Protein AF-A0A847M731-F1 (afdb_monomer_lite)

Sequence (97 aa):
DFDPSGHGSHNGIGNMIYPGDDGRPWSSQRLEILREGMEDYEYLLLLREAIERNPASPHAALLEIPEQFSETYPVDTDAGFITDWRDAIGAALHELQ

Radius of gyration: 18.75 Å; chains: 1; bounding box: 42×26×54 Å

Secondary structure (DSSP, 8-state):
----B-GGG-BTTT--EEE-TTSSEEEPHHHHHHHHHHHHHHHHHHHHHHHHH-TT-GGGGGGSPPGGGGS---TT---HHHHHHHHHHHHHHHHT-

Foldseek 3Di:
DDQQQDPPRHHQVPHQWDQDPVRDTDGDPVRVVVVVVVVVVVLLVLLVVLCVVVVVQPCPCLNDDDVVVVDDDDPPDDPCVVVVSVVSSVVSSVVSD

Structure (mmCIF, N/CA/C/O backbone):
data_AF-A0A847M731-F1
#
_entry.id   AF-A0A847M731-F1
#
loop_
_atom_site.group_PDB
_atom_site.id
_atom_site.type_symbol
_atom_site.label_atom_id
_atom_site.label_alt_id
_atom_site.label_comp_id
_atom_site.label_asym_id
_atom_site.label_entity_id
_atom_site.label_seq_id
_atom_site.pdbx_PDB_ins_code
_atom_site.Cartn_x
_atom_site.Cartn_y
_atom_site.Cartn_z
_atom_site.occupancy
_atom_site.B_iso_or_equiv
_atom_site.auth_seq_id
_atom_site.auth_comp_id
_atom_site.auth_asym_id
_atom_site.auth_atom_id
_atom_site.pdbx_PDB_model_num
ATOM 1 N N . ASP A 1 1 ? 17.295 4.012 -35.625 1.00 53.22 1 ASP A N 1
ATOM 2 C CA . ASP A 1 1 ? 18.075 4.124 -34.388 1.00 53.22 1 ASP A CA 1
ATOM 3 C C . ASP A 1 1 ? 17.090 4.297 -33.246 1.00 53.22 1 ASP A C 1
ATOM 5 O O . ASP A 1 1 ? 16.475 5.350 -33.148 1.00 53.22 1 ASP A O 1
ATOM 9 N N . PHE A 1 2 ? 16.798 3.223 -32.515 1.00 65.44 2 PHE A N 1
ATOM 10 C CA . PHE A 1 2 ? 15.947 3.261 -31.323 1.00 65.44 2 PHE A CA 1
ATOM 11 C C . PHE A 1 2 ? 16.841 2.865 -30.159 1.00 65.44 2 PHE A C 1
ATOM 13 O O . PHE A 1 2 ? 17.275 1.717 -30.088 1.00 65.44 2 PHE A O 1
ATOM 20 N N . ASP A 1 3 ? 17.164 3.833 -29.311 1.00 65.50 3 ASP A N 1
ATOM 21 C CA . ASP A 1 3 ? 17.928 3.599 -28.095 1.00 65.50 3 ASP A CA 1
ATOM 22 C C . ASP A 1 3 ? 16.938 3.378 -26.937 1.00 65.50 3 ASP A C 1
ATOM 24 O O . ASP A 1 3 ? 16.221 4.311 -26.568 1.00 65.50 3 ASP A O 1
ATOM 28 N N . PRO A 1 4 ? 16.835 2.153 -26.385 1.00 62.69 4 PRO A N 1
ATOM 29 C CA . PRO A 1 4 ? 15.960 1.867 -25.252 1.00 62.69 4 PRO A CA 1
ATOM 30 C C . PRO A 1 4 ? 16.536 2.363 -23.914 1.00 62.69 4 PRO A C 1
ATOM 32 O O . PRO A 1 4 ? 15.881 2.211 -22.874 1.00 62.69 4 PRO A O 1
ATOM 35 N N . SER A 1 5 ? 17.762 2.902 -23.908 1.00 66.81 5 SER A N 1
ATOM 36 C CA . SER A 1 5 ? 18.384 3.429 -22.704 1.00 66.81 5 SER A CA 1
ATOM 37 C C . SER A 1 5 ? 17.632 4.671 -22.209 1.00 66.81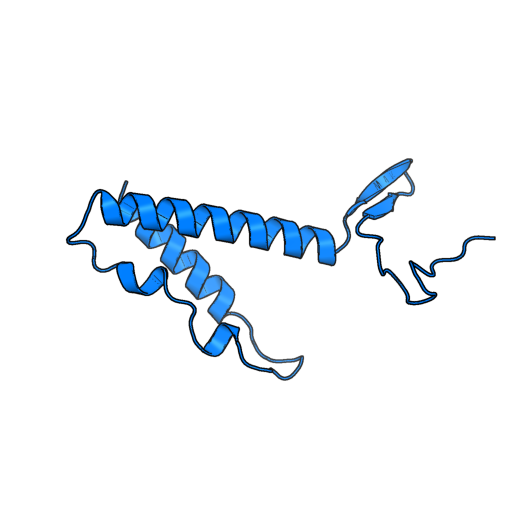 5 SER A C 1
ATOM 39 O O . SER A 1 5 ? 17.240 5.559 -22.965 1.00 66.81 5 SER A O 1
ATOM 41 N N . GLY A 1 6 ? 17.331 4.678 -20.911 1.00 65.50 6 GLY A N 1
ATOM 42 C CA . GLY A 1 6 ? 16.682 5.798 -20.243 1.00 65.50 6 GLY A CA 1
ATOM 43 C C . GLY A 1 6 ? 17.701 6.823 -19.746 1.00 65.50 6 GLY A C 1
ATOM 44 O O . GLY A 1 6 ? 18.867 6.836 -20.144 1.00 65.50 6 GLY A O 1
ATOM 45 N N . HIS A 1 7 ? 17.276 7.682 -18.821 1.00 67.94 7 HIS A N 1
ATOM 46 C CA . HIS A 1 7 ? 18.141 8.701 -18.223 1.00 67.94 7 HIS A CA 1
ATOM 47 C C . HIS A 1 7 ? 19.462 8.121 -17.663 1.00 67.94 7 HIS A C 1
ATOM 49 O O . HIS A 1 7 ? 19.472 7.290 -16.762 1.00 67.94 7 HIS A O 1
ATOM 55 N N . GLY A 1 8 ? 20.611 8.600 -18.142 1.00 75.31 8 GLY A N 1
ATOM 56 C CA . GLY A 1 8 ? 21.915 8.137 -17.652 1.00 75.31 8 GLY A CA 1
ATOM 57 C C . GLY A 1 8 ? 22.261 6.706 -18.073 1.00 75.31 8 GLY A C 1
ATOM 58 O O . GLY A 1 8 ? 22.895 5.997 -17.299 1.00 75.31 8 GLY A O 1
ATOM 59 N N . SER A 1 9 ? 21.807 6.277 -19.257 1.00 74.12 9 SER A N 1
ATOM 60 C CA . SER A 1 9 ? 22.155 5.008 -19.918 1.00 74.12 9 SER A CA 1
ATOM 61 C C . SER A 1 9 ? 21.803 3.721 -19.157 1.00 74.12 9 SER A C 1
ATOM 63 O O . SER A 1 9 ? 22.359 2.663 -19.442 1.00 74.12 9 SER A O 1
ATOM 65 N N . HIS A 1 10 ? 20.870 3.785 -18.202 1.00 75.06 10 HIS A N 1
ATOM 66 C CA . HIS A 1 10 ? 20.284 2.595 -17.579 1.00 75.06 10 HIS A CA 1
ATOM 67 C C . HIS A 1 10 ? 18.950 2.268 -18.256 1.00 75.06 10 HIS A C 1
ATOM 69 O O . HIS A 1 10 ? 18.180 3.161 -18.613 1.00 75.06 10 HIS A O 1
ATOM 75 N N . ASN A 1 11 ? 18.647 0.985 -18.439 1.00 78.50 11 ASN A N 1
ATOM 76 C CA . ASN A 1 11 ? 17.423 0.574 -19.124 1.00 78.50 11 ASN A CA 1
ATOM 77 C C . ASN A 1 11 ? 16.179 0.990 -18.325 1.00 78.50 11 ASN A C 1
ATOM 79 O O . ASN A 1 11 ? 16.072 0.709 -17.134 1.00 78.50 11 ASN A O 1
ATOM 83 N N . GLY A 1 12 ? 15.222 1.644 -18.988 1.00 76.75 12 GLY A N 1
ATOM 84 C CA . GLY A 1 12 ? 13.893 1.917 -18.424 1.00 76.75 12 GLY A CA 1
ATOM 85 C C . GLY A 1 12 ? 13.810 3.004 -17.342 1.00 76.75 12 GLY A C 1
ATOM 86 O O . GLY A 1 12 ? 12.700 3.354 -16.942 1.00 76.75 12 GLY A O 1
ATOM 87 N N . ILE A 1 13 ? 14.927 3.580 -16.889 1.00 80.50 13 ILE A N 1
ATOM 88 C CA . ILE A 1 13 ? 14.915 4.678 -15.913 1.00 80.50 13 ILE A CA 1
ATOM 89 C C . ILE A 1 13 ? 14.301 5.949 -16.528 1.00 80.50 13 ILE A C 1
ATOM 91 O O . ILE A 1 13 ? 14.687 6.392 -17.610 1.00 80.50 13 ILE A O 1
ATOM 95 N N . GLY A 1 14 ? 13.308 6.523 -15.846 1.00 78.56 14 GLY A N 1
ATOM 96 C CA . GLY A 1 14 ? 12.554 7.690 -16.326 1.00 78.56 14 GLY A CA 1
ATOM 97 C C . GLY A 1 14 ? 11.437 7.380 -17.333 1.00 78.56 14 GLY A C 1
ATOM 98 O O . GLY A 1 14 ? 10.672 8.277 -17.666 1.00 78.56 14 GLY A O 1
ATOM 99 N N . ASN A 1 15 ? 11.286 6.124 -17.766 1.00 86.75 15 ASN A N 1
ATOM 100 C CA . ASN A 1 15 ? 10.227 5.702 -18.684 1.00 86.75 15 ASN A CA 1
ATOM 101 C C . ASN A 1 15 ? 9.260 4.765 -17.957 1.00 86.75 15 ASN A C 1
ATOM 103 O O . ASN A 1 15 ? 9.678 3.717 -17.478 1.00 86.75 15 ASN A O 1
ATOM 107 N N . MET A 1 16 ? 7.977 5.112 -17.870 1.00 89.94 16 MET A N 1
ATOM 108 C CA . MET A 1 16 ? 6.935 4.274 -17.239 1.00 89.94 16 MET A CA 1
ATOM 109 C C . MET A 1 16 ? 5.910 3.738 -18.250 1.00 89.94 16 MET A C 1
ATOM 111 O O . MET A 1 16 ? 5.087 2.892 -17.910 1.00 89.94 16 MET A O 1
ATOM 115 N N . ILE A 1 17 ? 5.985 4.213 -19.491 1.00 91.75 17 ILE A N 1
ATOM 116 C CA . ILE A 1 17 ? 5.113 3.868 -20.613 1.00 91.75 17 ILE A CA 1
ATOM 117 C C . ILE A 1 17 ? 5.970 3.573 -21.843 1.00 91.75 17 ILE A C 1
ATOM 119 O O . ILE A 1 17 ? 7.089 4.081 -21.957 1.00 91.75 17 ILE A O 1
ATOM 123 N N . TYR A 1 18 ? 5.435 2.778 -22.762 1.00 89.62 18 TYR A N 1
ATOM 124 C CA . TYR A 1 18 ? 6.094 2.403 -24.013 1.00 89.62 18 TYR A CA 1
ATOM 125 C C . TYR A 1 18 ? 5.163 2.654 -25.206 1.00 89.62 18 TYR A C 1
ATOM 127 O O . TYR A 1 18 ? 3.947 2.633 -25.034 1.00 89.62 18 TYR A O 1
ATOM 135 N N . PRO A 1 19 ? 5.686 2.922 -26.414 1.00 90.25 19 PRO A N 1
ATOM 136 C CA . PRO A 1 19 ? 4.846 3.051 -27.600 1.00 90.25 19 PRO A CA 1
ATOM 137 C C . PRO A 1 19 ? 4.229 1.696 -27.966 1.00 90.25 19 PRO A C 1
ATOM 139 O O . PRO A 1 19 ? 4.945 0.704 -28.092 1.00 90.25 19 PRO A O 1
ATOM 142 N N . GLY A 1 20 ? 2.913 1.666 -28.142 1.00 90.69 20 GLY A N 1
ATOM 143 C CA . GLY A 1 20 ? 2.184 0.518 -28.662 1.00 90.69 20 GLY A CA 1
ATOM 144 C C . GLY A 1 20 ? 2.235 0.426 -30.181 1.00 90.69 20 GLY A C 1
ATOM 145 O O . GLY A 1 20 ? 2.487 1.413 -30.879 1.00 90.69 20 GLY A O 1
ATOM 146 N N . ASP A 1 21 ? 1.970 -0.769 -30.700 1.00 91.19 21 ASP A N 1
ATOM 147 C CA . ASP A 1 21 ? 1.8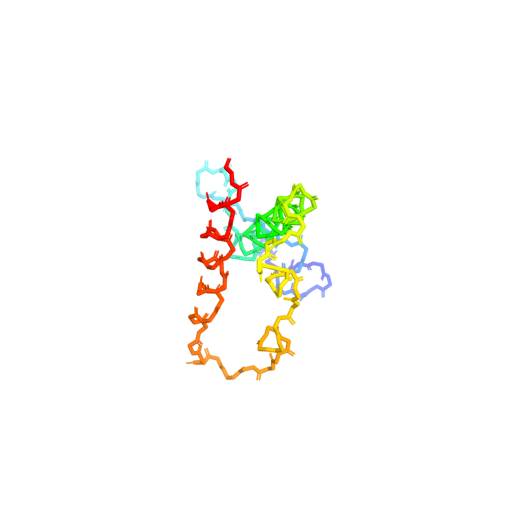79 -1.032 -32.142 1.00 91.19 21 ASP A CA 1
ATOM 148 C C . ASP A 1 21 ? 0.666 -0.355 -32.815 1.00 91.19 21 ASP A C 1
ATOM 150 O O . ASP A 1 21 ? 0.651 -0.153 -34.029 1.00 91.19 21 ASP A O 1
ATOM 154 N N . ASP A 1 22 ? -0.311 0.067 -32.016 1.00 94.38 22 ASP A N 1
ATOM 155 C CA . ASP A 1 22 ? -1.509 0.812 -32.396 1.00 94.38 22 ASP A CA 1
ATOM 156 C C . ASP A 1 22 ? -1.350 2.339 -32.253 1.00 94.38 22 ASP A C 1
ATOM 158 O O . ASP A 1 22 ? -2.310 3.095 -32.431 1.00 94.38 22 ASP A O 1
ATOM 162 N N . GLY A 1 23 ? -0.144 2.809 -31.916 1.00 89.06 23 GLY A N 1
ATOM 163 C CA . GLY A 1 23 ? 0.148 4.221 -31.676 1.00 89.06 23 GLY A CA 1
ATOM 164 C C . GLY A 1 23 ? -0.373 4.754 -30.338 1.00 89.06 23 GLY A C 1
ATOM 165 O O . GLY A 1 23 ? -0.306 5.963 -30.105 1.00 89.06 23 GLY A O 1
ATOM 166 N N . ARG A 1 24 ? -0.880 3.892 -29.447 1.00 93.06 24 ARG A N 1
ATOM 167 C CA . ARG A 1 24 ? -1.277 4.257 -28.079 1.00 93.06 24 ARG A CA 1
ATOM 168 C C . ARG A 1 24 ? -0.164 3.904 -27.091 1.00 93.06 24 ARG A C 1
ATOM 170 O O . ARG A 1 24 ? 0.613 2.991 -27.349 1.00 93.06 24 ARG A O 1
ATOM 177 N N . PRO A 1 25 ? -0.040 4.605 -25.953 1.00 92.69 25 PRO A N 1
ATOM 178 C CA . PRO A 1 25 ? 0.928 4.225 -24.933 1.00 92.69 25 PRO A CA 1
ATOM 179 C C . PRO A 1 25 ? 0.504 2.914 -24.259 1.00 92.69 25 PRO A C 1
ATOM 181 O O . PRO A 1 25 ? -0.605 2.799 -23.741 1.00 92.69 25 PRO A O 1
ATOM 184 N N . TRP A 1 26 ? 1.403 1.939 -24.231 1.00 93.75 26 TRP A N 1
ATOM 185 C CA . TRP A 1 26 ? 1.292 0.751 -23.400 1.00 93.75 26 TRP A CA 1
ATOM 186 C C . TRP A 1 26 ? 1.845 1.030 -22.010 1.00 93.75 26 TRP A C 1
ATOM 188 O O . TRP A 1 26 ? 2.898 1.658 -21.847 1.00 93.75 26 TRP A O 1
ATOM 198 N N . SER A 1 27 ? 1.131 0.542 -21.004 1.00 94.06 27 SER A N 1
ATOM 199 C CA . SER A 1 27 ? 1.585 0.616 -19.624 1.00 94.06 27 SER A CA 1
ATOM 200 C C . SER A 1 27 ? 2.73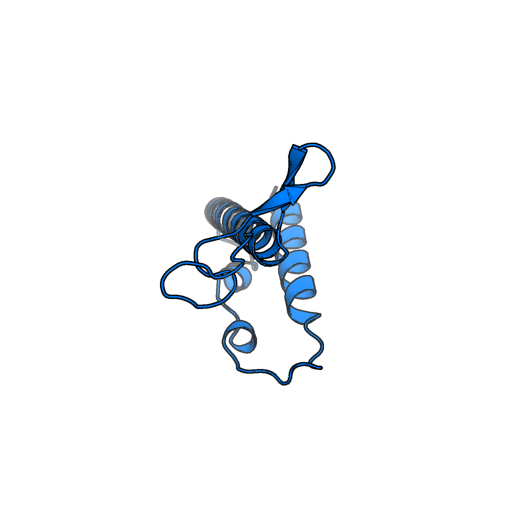6 -0.355 -19.369 1.00 94.06 27 SER A C 1
ATOM 202 O O . SER A 1 27 ? 2.854 -1.399 -20.013 1.00 94.06 27 SER A O 1
ATOM 204 N N . SER A 1 28 ? 3.600 -0.007 -18.421 1.00 93.06 28 SER A N 1
ATOM 205 C CA . SER A 1 28 ? 4.621 -0.918 -17.911 1.00 93.06 28 SER A CA 1
ATOM 206 C C . SER A 1 28 ? 4.151 -1.572 -16.618 1.00 93.06 28 SER A C 1
ATOM 208 O O . SER A 1 28 ? 3.392 -0.976 -15.862 1.00 93.06 28 SER A O 1
ATOM 210 N N . GLN A 1 29 ? 4.694 -2.747 -16.293 1.00 93.44 29 GLN A N 1
ATOM 211 C CA . GLN A 1 29 ? 4.448 -3.384 -14.991 1.00 93.44 29 GLN A CA 1
ATOM 212 C C . GLN A 1 29 ? 4.772 -2.445 -13.816 1.00 93.44 29 GLN A C 1
ATOM 214 O O . GLN A 1 29 ? 4.048 -2.411 -12.832 1.00 93.44 29 GLN A O 1
ATOM 219 N N . ARG A 1 30 ? 5.817 -1.613 -13.941 1.00 92.81 30 ARG A N 1
ATOM 220 C CA . ARG A 1 30 ? 6.172 -0.614 -12.919 1.00 92.81 30 ARG A CA 1
ATOM 221 C C . ARG A 1 30 ? 5.098 0.460 -12.752 1.00 92.81 30 ARG A C 1
ATOM 223 O O . ARG A 1 30 ? 4.914 0.947 -11.645 1.00 92.81 30 ARG A O 1
ATOM 230 N N . LEU A 1 31 ? 4.434 0.862 -13.839 1.00 94.62 31 LEU A N 1
ATOM 231 C CA . LEU A 1 31 ? 3.350 1.841 -13.776 1.00 94.62 31 LEU A CA 1
ATOM 232 C C . LEU A 1 31 ? 2.098 1.236 -13.157 1.00 94.62 31 LEU A C 1
ATOM 234 O O . LEU A 1 31 ? 1.481 1.897 -12.332 1.00 94.62 31 LEU A O 1
ATOM 238 N N . GLU A 1 32 ? 1.758 -0.002 -13.509 1.00 96.50 32 GLU A N 1
ATOM 239 C CA . GLU A 1 32 ? 0.627 -0.693 -12.884 1.00 96.50 32 GLU A CA 1
ATOM 240 C C . GLU A 1 32 ? 0.847 -0.874 -11.379 1.00 96.50 32 GLU A C 1
ATOM 242 O O . GLU A 1 32 ? 0.005 -0.443 -10.603 1.00 96.50 32 GLU A O 1
ATOM 247 N N . ILE A 1 33 ? 2.025 -1.348 -10.952 1.00 93.75 33 ILE A N 1
ATOM 248 C CA . ILE A 1 33 ? 2.362 -1.484 -9.522 1.00 93.75 33 ILE A CA 1
ATOM 249 C C . ILE A 1 33 ? 2.323 -0.127 -8.800 1.00 93.75 33 ILE A C 1
ATOM 251 O O . ILE A 1 33 ? 1.863 -0.037 -7.665 1.00 93.75 33 ILE A O 1
ATOM 255 N N . LEU A 1 34 ? 2.787 0.953 -9.443 1.00 94.75 34 LEU A N 1
ATOM 256 C CA . LEU A 1 34 ? 2.697 2.296 -8.865 1.00 94.75 34 LEU A CA 1
ATOM 257 C C . LEU A 1 34 ? 1.237 2.739 -8.688 1.00 94.75 34 LEU A C 1
ATOM 259 O O . LEU A 1 34 ? 0.901 3.295 -7.648 1.00 94.75 34 LEU A O 1
ATOM 263 N N . ARG A 1 35 ? 0.384 2.519 -9.696 1.00 96.31 35 ARG A N 1
ATOM 264 C CA . ARG A 1 35 ? -1.046 2.860 -9.630 1.00 96.31 35 ARG A CA 1
ATOM 265 C C . ARG A 1 35 ? -1.746 2.072 -8.531 1.00 96.31 35 ARG A C 1
ATOM 267 O O . ARG A 1 35 ? -2.454 2.665 -7.731 1.00 96.31 35 ARG A O 1
ATOM 274 N N . GLU A 1 36 ? -1.484 0.776 -8.467 1.00 95.56 36 GLU A N 1
ATOM 275 C CA . GLU A 1 36 ? -2.007 -0.122 -7.443 1.00 95.56 36 GLU A CA 1
ATOM 276 C C . GLU A 1 36 ? -1.588 0.331 -6.036 1.00 95.56 36 GLU A C 1
ATOM 278 O O . GLU A 1 36 ? -2.424 0.450 -5.149 1.00 95.56 36 GLU A O 1
ATOM 283 N N . GLY A 1 37 ? -0.323 0.723 -5.847 1.00 93.69 37 GLY A N 1
ATOM 284 C CA . GLY A 1 37 ? 0.136 1.292 -4.578 1.00 93.69 37 GLY A CA 1
ATOM 285 C C . GLY A 1 37 ? -0.519 2.636 -4.221 1.00 93.69 37 GLY A C 1
ATOM 286 O O . GLY A 1 37 ? -0.727 2.928 -3.044 1.00 93.69 37 GLY A O 1
ATOM 287 N N . MET A 1 38 ? -0.870 3.462 -5.215 1.00 97.31 38 MET A N 1
ATOM 288 C CA . MET A 1 38 ? -1.656 4.681 -4.976 1.00 97.31 38 MET A CA 1
ATOM 289 C C . MET A 1 38 ? -3.092 4.346 -4.553 1.00 97.31 38 MET A C 1
ATOM 291 O O . MET A 1 38 ? -3.620 4.997 -3.657 1.00 97.31 38 MET A O 1
ATOM 295 N N . GLU A 1 39 ? -3.710 3.334 -5.162 1.00 96.06 39 GLU A N 1
ATOM 296 C CA . GLU A 1 39 ? -5.045 2.853 -4.785 1.00 96.06 39 GLU A CA 1
ATOM 297 C C . GLU A 1 39 ? -5.049 2.285 -3.354 1.00 96.06 39 GLU A C 1
ATOM 299 O O . GLU A 1 39 ? -5.906 2.662 -2.553 1.00 96.06 39 GLU A O 1
ATOM 304 N N . ASP A 1 40 ? -4.042 1.488 -2.983 1.00 94.75 40 ASP A N 1
ATOM 305 C CA . ASP A 1 40 ? -3.864 0.983 -1.613 1.00 94.75 40 ASP A CA 1
ATOM 306 C C . ASP A 1 40 ? -3.747 2.126 -0.587 1.00 94.75 40 ASP A C 1
ATOM 308 O O . ASP A 1 40 ? -4.331 2.069 0.498 1.00 94.75 40 ASP A O 1
ATOM 312 N N . TYR A 1 41 ? -3.024 3.199 -0.928 1.00 95.44 41 TYR A N 1
ATOM 313 C CA . TYR A 1 41 ? -2.897 4.369 -0.057 1.00 95.44 41 TYR A CA 1
ATOM 314 C C . TYR A 1 41 ? -4.248 5.046 0.201 1.00 95.44 41 TYR A C 1
ATOM 316 O O . TYR A 1 41 ? -4.556 5.366 1.351 1.00 95.44 41 TYR A O 1
ATOM 324 N N . GLU A 1 42 ? -5.076 5.223 -0.831 1.00 97.69 42 GLU A N 1
ATOM 325 C CA . GLU A 1 42 ? -6.423 5.790 -0.681 1.00 97.69 42 GLU A CA 1
ATOM 326 C C . GLU A 1 42 ? -7.296 4.928 0.245 1.00 97.69 42 GLU A C 1
ATOM 328 O O . GLU A 1 42 ? -8.020 5.459 1.090 1.00 97.69 42 GLU A O 1
ATOM 333 N N . TYR A 1 43 ? -7.176 3.600 0.175 1.00 97.00 43 TYR A N 1
ATOM 334 C CA . TYR A 1 43 ? -7.886 2.692 1.082 1.00 97.00 43 TYR A CA 1
ATOM 335 C C . TYR A 1 43 ? -7.450 2.869 2.543 1.00 97.00 43 TYR A C 1
ATOM 337 O O . TYR A 1 43 ? -8.298 2.862 3.439 1.00 97.00 43 TYR A O 1
ATOM 345 N N . LEU A 1 44 ? -6.163 3.117 2.802 1.00 96.88 44 LEU A N 1
ATOM 346 C CA . LEU A 1 44 ? -5.680 3.454 4.146 1.00 96.88 44 LEU A CA 1
ATOM 347 C C . LEU A 1 44 ? -6.237 4.799 4.639 1.00 96.88 44 LEU A C 1
ATOM 349 O O . LEU A 1 44 ? -6.556 4.932 5.824 1.00 96.88 44 LEU A O 1
ATOM 353 N N . LEU A 1 45 ? -6.393 5.798 3.758 1.00 97.94 45 LEU A N 1
ATOM 354 C CA . LEU A 1 45 ? -7.031 7.070 4.124 1.00 97.94 45 LEU A CA 1
ATOM 355 C C . LEU A 1 45 ? -8.496 6.858 4.510 1.00 97.94 45 LEU A C 1
ATOM 357 O O . LEU A 1 45 ? -8.918 7.329 5.568 1.00 97.94 45 LEU A O 1
ATOM 361 N N . LEU A 1 46 ? -9.244 6.113 3.693 1.00 97.88 46 LEU A N 1
ATOM 362 C CA . LEU A 1 46 ? -10.642 5.784 3.962 1.00 97.88 46 LEU A CA 1
ATOM 363 C C . LEU A 1 46 ? -10.793 5.019 5.279 1.00 97.88 46 LEU A C 1
ATOM 365 O O . LEU A 1 46 ? -11.701 5.313 6.059 1.00 97.88 46 LEU A O 1
ATOM 369 N N . LEU A 1 47 ? -9.898 4.064 5.546 1.00 98.06 47 LEU A N 1
ATOM 370 C CA . LEU A 1 47 ? -9.927 3.272 6.771 1.00 98.06 47 LEU A CA 1
ATOM 371 C C . LEU A 1 47 ? -9.668 4.152 7.994 1.00 98.06 47 LEU A C 1
ATOM 373 O O . LEU A 1 47 ? -10.401 4.062 8.981 1.00 98.06 47 LEU A O 1
ATOM 377 N N . ARG A 1 48 ? -8.681 5.054 7.916 1.00 97.81 48 ARG A N 1
ATOM 378 C CA . ARG A 1 48 ? -8.402 6.021 8.984 1.00 97.81 48 ARG A CA 1
ATOM 379 C C . ARG A 1 48 ? -9.630 6.871 9.291 1.00 97.81 48 ARG A C 1
ATOM 381 O O . ARG A 1 48 ? -10.037 6.950 10.446 1.00 97.81 48 ARG A O 1
ATOM 388 N N . GLU A 1 49 ? -10.260 7.446 8.272 1.00 98.12 49 GLU A N 1
ATOM 389 C CA . GLU A 1 49 ? -11.468 8.254 8.458 1.00 98.12 49 GLU A CA 1
ATOM 390 C C . GLU A 1 49 ? -12.640 7.440 9.034 1.00 98.12 49 GLU A C 1
ATOM 392 O O . GLU A 1 49 ? -13.420 7.939 9.849 1.00 98.12 49 GLU A O 1
ATOM 397 N N . ALA A 1 50 ? -12.791 6.178 8.624 1.00 97.81 50 ALA A N 1
ATOM 398 C CA . ALA A 1 50 ? -13.832 5.291 9.133 1.00 97.81 50 ALA A CA 1
ATOM 399 C C . ALA A 1 50 ? -13.629 4.944 10.617 1.00 97.81 50 ALA A C 1
ATOM 401 O O . ALA A 1 50 ? -14.601 4.919 11.377 1.00 97.81 50 ALA A O 1
ATOM 402 N N . ILE A 1 51 ? -12.380 4.736 11.045 1.00 97.62 51 ILE A N 1
ATOM 403 C CA . ILE A 1 51 ? -12.011 4.519 12.451 1.00 97.62 51 ILE A CA 1
ATOM 404 C C . ILE A 1 51 ? -12.213 5.795 13.274 1.00 97.62 51 ILE A C 1
ATOM 406 O O . ILE A 1 51 ? -12.748 5.728 14.376 1.00 97.62 51 ILE A O 1
ATOM 410 N N . GLU A 1 52 ? -11.863 6.969 12.744 1.00 96.75 52 GLU A N 1
ATOM 411 C CA . GLU A 1 52 ? -12.109 8.252 13.419 1.00 96.75 52 GLU A CA 1
ATOM 412 C C . GLU A 1 52 ? -13.605 8.483 13.693 1.00 96.75 52 GLU A C 1
ATOM 414 O O . GLU A 1 52 ? -13.975 8.990 14.754 1.00 96.75 52 GLU A O 1
ATOM 419 N N . ARG A 1 53 ? -14.483 8.059 12.771 1.00 97.06 53 ARG A N 1
ATOM 420 C CA . ARG A 1 53 ? -15.945 8.077 12.968 1.00 97.06 53 ARG A CA 1
ATOM 421 C C . ARG A 1 53 ? -16.446 6.996 13.927 1.00 97.06 53 ARG A C 1
ATOM 423 O O . ARG A 1 53 ? -17.501 7.176 14.532 1.00 97.06 53 ARG A O 1
ATOM 430 N N . ASN A 1 54 ? -15.696 5.909 14.095 1.00 96.06 54 ASN A 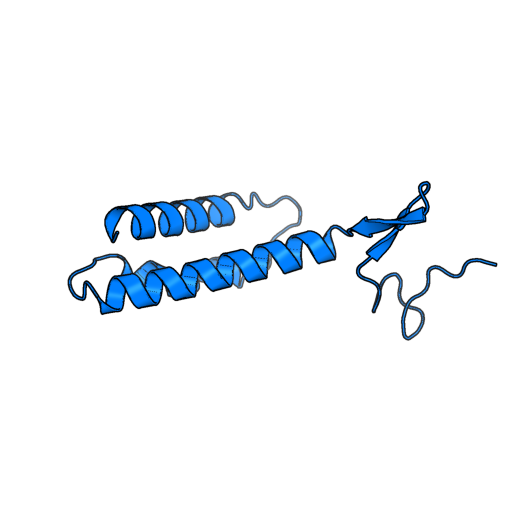N 1
ATOM 431 C CA . ASN A 1 54 ? -16.042 4.766 14.938 1.00 96.06 54 ASN A CA 1
ATOM 432 C C . ASN A 1 54 ? -14.895 4.423 15.912 1.00 96.06 54 ASN A C 1
ATOM 434 O O . ASN A 1 54 ? -14.252 3.384 15.754 1.00 96.06 54 ASN A O 1
ATOM 438 N N . PRO A 1 55 ? -14.634 5.234 16.958 1.00 91.50 55 PRO A N 1
ATOM 439 C CA . PRO A 1 55 ? -13.430 5.088 17.788 1.00 91.50 55 PRO A CA 1
ATOM 440 C C . PRO A 1 55 ? -13.324 3.774 18.577 1.00 91.50 55 PRO A C 1
ATOM 442 O O . PRO A 1 55 ? -12.256 3.446 19.083 1.00 91.50 55 PRO A O 1
ATOM 445 N N . ALA A 1 56 ? -14.427 3.032 18.717 1.00 94.06 56 ALA A N 1
ATOM 446 C CA . ALA A 1 56 ? -14.447 1.703 19.333 1.00 94.06 56 ALA A CA 1
ATOM 447 C C . ALA A 1 56 ? -14.082 0.569 18.352 1.00 94.06 56 ALA A C 1
ATOM 449 O O . ALA A 1 56 ? -14.091 -0.597 18.744 1.00 94.06 56 ALA A O 1
ATOM 450 N N . SER A 1 57 ? -13.802 0.896 17.085 1.00 94.50 57 SER A N 1
ATOM 451 C CA . SER A 1 57 ? -13.411 -0.062 16.052 1.00 94.50 57 SER A CA 1
ATOM 452 C C . SER A 1 57 ? -12.145 -0.832 16.455 1.00 94.50 57 SER A C 1
ATOM 454 O O . SER A 1 57 ? -11.165 -0.213 16.878 1.00 94.50 57 SE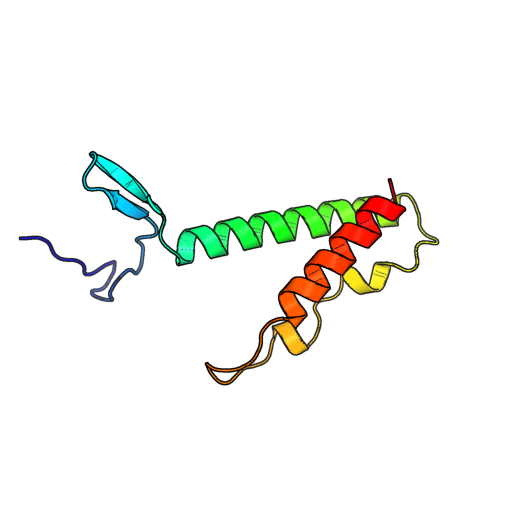R A O 1
ATOM 456 N N . PRO A 1 58 ? -12.113 -2.166 16.285 1.00 95.69 58 PRO A N 1
ATOM 457 C CA . PRO A 1 58 ? -10.918 -2.964 16.548 1.00 95.69 58 PRO A CA 1
ATOM 458 C C . PRO A 1 58 ? -9.857 -2.846 15.438 1.00 95.69 58 PRO A C 1
ATOM 460 O O . PRO A 1 58 ? -8.764 -3.388 15.580 1.00 95.69 58 PRO A O 1
ATOM 463 N N . HIS A 1 59 ? -10.153 -2.142 14.340 1.00 97.25 59 HIS A N 1
ATOM 464 C CA . HIS A 1 59 ? -9.375 -2.184 13.095 1.00 97.25 59 HIS A CA 1
ATOM 465 C C . HIS A 1 59 ? -8.174 -1.229 13.046 1.00 97.25 59 HIS A C 1
ATOM 467 O O . HIS A 1 59 ? -7.504 -1.145 12.023 1.00 97.25 59 HIS A O 1
ATOM 473 N N . ALA A 1 60 ? -7.855 -0.522 14.137 1.00 94.81 60 ALA A N 1
ATOM 474 C CA . ALA A 1 60 ? -6.742 0.437 14.181 1.00 94.81 60 ALA A CA 1
ATOM 475 C C . ALA A 1 60 ? -5.381 -0.173 13.808 1.00 94.81 60 ALA A C 1
ATOM 477 O O . ALA A 1 60 ? -4.561 0.497 13.187 1.00 94.81 60 ALA A O 1
ATOM 478 N N . ALA A 1 61 ? -5.162 -1.452 14.127 1.00 94.62 61 ALA A N 1
ATOM 479 C CA . ALA A 1 61 ? -3.922 -2.152 13.797 1.00 94.62 61 ALA A CA 1
ATOM 480 C C . ALA A 1 61 ? -3.673 -2.285 12.281 1.00 94.62 61 ALA A C 1
ATOM 482 O O . ALA A 1 61 ? -2.526 -2.432 11.876 1.00 94.62 61 ALA A O 1
ATOM 483 N N . LEU A 1 62 ? -4.716 -2.198 11.445 1.00 96.12 62 LEU A N 1
ATOM 484 C CA . LEU A 1 62 ? -4.594 -2.259 9.983 1.00 96.12 62 LEU A CA 1
ATOM 485 C C . LEU A 1 62 ? -4.020 -0.969 9.362 1.00 96.12 62 LEU A C 1
ATOM 487 O O . LEU A 1 62 ? -3.722 -0.945 8.171 1.00 96.12 62 LEU A O 1
ATOM 491 N N . LEU A 1 63 ? -3.868 0.108 10.142 1.00 95.06 63 LEU A N 1
ATOM 492 C CA . LEU A 1 63 ? -3.181 1.332 9.705 1.00 95.06 63 LEU A CA 1
ATOM 493 C C . LEU A 1 63 ? -1.663 1.274 9.916 1.00 95.06 63 LEU A C 1
ATOM 495 O O . LEU A 1 63 ? -0.943 2.123 9.390 1.00 95.06 63 LEU A O 1
ATOM 499 N N . GLU A 1 64 ? -1.182 0.303 10.689 1.00 92.56 64 GLU A N 1
ATOM 500 C CA . GLU A 1 64 ? 0.243 0.102 10.922 1.00 92.56 64 GLU A CA 1
ATOM 501 C C . GLU A 1 64 ? 0.862 -0.695 9.774 1.00 92.56 64 GLU A C 1
ATOM 503 O O . GLU A 1 64 ? 0.221 -1.562 9.184 1.00 92.56 64 GLU A O 1
ATOM 508 N N . ILE A 1 65 ? 2.130 -0.422 9.464 1.00 88.12 65 ILE A N 1
ATOM 509 C CA . ILE A 1 65 ? 2.863 -1.163 8.432 1.00 88.12 65 ILE A CA 1
ATOM 510 C C . ILE A 1 65 ? 3.358 -2.479 9.048 1.00 88.12 65 ILE A C 1
ATOM 512 O O . ILE A 1 65 ? 4.180 -2.427 9.970 1.00 88.12 65 ILE A O 1
ATOM 516 N N . PRO A 1 66 ? 2.925 -3.658 8.558 1.00 89.94 66 PRO A N 1
ATOM 517 C CA . PRO A 1 66 ? 3.436 -4.923 9.071 1.00 89.94 66 PRO A CA 1
ATOM 518 C C . PRO A 1 66 ? 4.928 -5.071 8.758 1.00 89.94 66 PRO A C 1
ATOM 520 O O . PRO A 1 66 ? 5.380 -4.713 7.671 1.00 89.94 66 PRO A O 1
ATOM 523 N N . GLU A 1 67 ? 5.695 -5.652 9.683 1.00 90.94 67 GLU A N 1
ATOM 524 C CA . GLU A 1 67 ? 7.149 -5.844 9.524 1.00 90.94 67 GLU A CA 1
ATOM 525 C C . GLU A 1 67 ? 7.493 -6.606 8.234 1.00 90.94 67 GLU A C 1
ATOM 527 O O . GLU A 1 67 ? 8.411 -6.220 7.513 1.00 90.94 67 GLU A O 1
ATOM 532 N N . GLN A 1 68 ? 6.655 -7.583 7.871 1.00 90.88 68 GLN A N 1
ATOM 533 C CA . GLN A 1 68 ? 6.758 -8.383 6.647 1.00 90.88 68 GLN A CA 1
ATOM 534 C C . GLN A 1 68 ? 6.767 -7.543 5.355 1.00 90.88 68 GLN A C 1
ATOM 536 O O . GLN A 1 68 ? 7.279 -7.972 4.333 1.00 90.88 68 GLN A O 1
ATOM 541 N N . PHE A 1 69 ? 6.251 -6.312 5.357 1.00 89.25 69 PHE A N 1
ATOM 542 C CA . PHE A 1 69 ? 6.303 -5.448 4.169 1.00 89.25 69 PHE A CA 1
ATOM 543 C C . PHE A 1 69 ? 7.665 -4.757 3.996 1.00 89.25 69 PHE A C 1
ATOM 545 O O . PHE A 1 69 ? 7.933 -4.175 2.947 1.00 89.25 69 PHE A O 1
ATOM 552 N N . SER A 1 70 ? 8.524 -4.801 5.017 1.00 89.69 70 SER A N 1
ATOM 553 C CA . SER A 1 70 ? 9.815 -4.101 5.066 1.00 89.69 70 SER A CA 1
ATOM 554 C C . SER A 1 70 ? 11.021 -5.047 5.058 1.00 89.69 70 SER A C 1
ATOM 556 O O . SER A 1 70 ? 12.154 -4.613 5.280 1.00 89.69 70 SER A O 1
ATOM 558 N N . GLU A 1 71 ? 10.803 -6.335 4.801 1.00 90.06 71 GLU A N 1
ATOM 559 C CA . GLU A 1 71 ? 11.854 -7.348 4.757 1.00 90.06 71 GLU A CA 1
ATOM 560 C C . GLU A 1 71 ? 12.365 -7.600 3.330 1.00 90.06 71 GLU A C 1
ATOM 562 O O . GLU A 1 71 ? 11.724 -7.296 2.324 1.00 90.06 71 GLU A O 1
ATOM 567 N N . THR A 1 72 ? 13.566 -8.173 3.236 1.00 93.69 72 THR A N 1
ATOM 568 C CA . THR A 1 72 ? 14.113 -8.661 1.965 1.00 93.69 72 THR A CA 1
ATOM 569 C C . THR A 1 72 ? 13.775 -10.134 1.790 1.00 93.69 72 THR A C 1
ATOM 571 O O . THR A 1 72 ? 14.124 -10.950 2.641 1.00 93.69 72 THR A O 1
ATOM 574 N N . TYR A 1 73 ? 13.183 -10.477 0.648 1.00 92.62 73 TYR A N 1
ATOM 575 C CA . TYR A 1 73 ? 12.736 -11.832 0.337 1.00 92.62 73 TYR A CA 1
ATOM 576 C C . TYR A 1 73 ? 13.500 -12.459 -0.839 1.00 92.62 73 TYR A C 1
ATOM 578 O O . TYR A 1 73 ? 13.899 -11.753 -1.771 1.00 92.62 73 TYR A O 1
ATOM 586 N N . PRO A 1 74 ? 13.683 -13.793 -0.841 1.00 95.50 74 PRO A N 1
ATOM 587 C CA . PRO A 1 74 ? 13.976 -14.558 -2.051 1.00 95.50 74 PRO A CA 1
ATOM 588 C C . PRO A 1 74 ? 12.936 -14.310 -3.153 1.00 95.50 74 PRO A C 1
ATOM 590 O O . PRO A 1 74 ? 11.760 -14.093 -2.866 1.00 95.50 74 PRO A O 1
ATOM 593 N N . VAL A 1 75 ? 13.356 -14.388 -4.419 1.00 89.50 75 VAL A N 1
ATOM 594 C CA . VAL A 1 75 ? 12.500 -14.100 -5.590 1.00 89.50 75 VAL A CA 1
ATOM 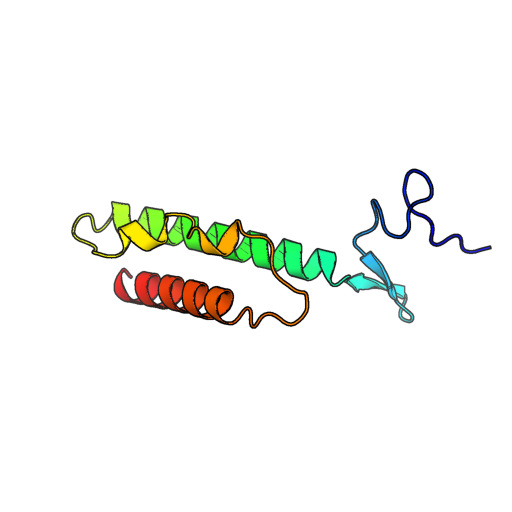595 C C . VAL A 1 75 ? 11.299 -15.047 -5.739 1.00 89.50 75 VAL A C 1
ATOM 597 O O . VAL A 1 75 ? 10.333 -14.708 -6.411 1.00 89.50 75 VAL A O 1
ATOM 600 N N . ASP A 1 76 ? 11.363 -16.232 -5.138 1.00 94.75 76 ASP A N 1
ATOM 601 C CA . ASP A 1 76 ? 10.344 -17.285 -5.164 1.00 94.75 76 ASP A CA 1
ATOM 602 C C . ASP A 1 76 ? 9.443 -17.292 -3.920 1.00 94.75 76 ASP A C 1
ATOM 604 O O . ASP A 1 76 ? 8.648 -18.214 -3.737 1.00 94.75 76 ASP A O 1
ATOM 608 N N . THR A 1 77 ? 9.560 -16.275 -3.066 1.00 93.94 77 THR A N 1
ATOM 609 C CA . THR A 1 77 ? 8.715 -16.138 -1.878 1.00 93.94 77 THR A CA 1
ATOM 610 C C . THR A 1 77 ? 7.264 -15.921 -2.284 1.00 93.94 77 THR A C 1
ATOM 612 O O . THR A 1 77 ? 6.963 -15.077 -3.129 1.00 93.94 77 THR A O 1
ATOM 615 N N . ASP A 1 78 ? 6.360 -16.664 -1.647 1.00 93.12 78 ASP A N 1
ATOM 616 C CA . ASP A 1 78 ? 4.929 -16.420 -1.766 1.00 93.12 78 ASP A CA 1
ATOM 617 C C . ASP A 1 78 ? 4.566 -15.093 -1.087 1.00 93.12 78 ASP A C 1
ATOM 619 O O . ASP A 1 78 ? 4.752 -14.917 0.118 1.00 93.12 78 ASP A O 1
ATOM 623 N N . ALA A 1 79 ? 4.056 -14.157 -1.880 1.00 91.81 79 ALA A N 1
ATOM 624 C CA . ALA A 1 79 ? 3.661 -12.826 -1.438 1.00 91.81 79 ALA A CA 1
ATOM 625 C C . ALA A 1 79 ? 2.158 -12.726 -1.110 1.00 91.81 79 ALA A C 1
ATOM 627 O O . ALA A 1 79 ? 1.622 -11.619 -1.046 1.00 91.81 79 ALA A O 1
ATOM 628 N N . GLY A 1 80 ? 1.468 -13.858 -0.897 1.00 94.62 80 GLY A N 1
ATOM 629 C CA . GLY A 1 80 ? 0.034 -13.901 -0.576 1.00 94.62 80 GLY A CA 1
ATOM 630 C C . GLY A 1 80 ? -0.377 -13.021 0.611 1.00 94.62 80 GLY A C 1
ATOM 631 O O . GLY A 1 80 ? -1.462 -12.445 0.599 1.00 94.62 80 GLY A O 1
ATOM 632 N N . PHE A 1 81 ? 0.534 -12.795 1.564 1.00 93.00 81 PHE A N 1
ATOM 633 C CA . PHE A 1 81 ? 0.309 -11.907 2.709 1.00 93.00 81 PHE A CA 1
ATOM 634 C C . PHE A 1 81 ? -0.040 -10.458 2.310 1.00 93.00 81 PHE A C 1
ATOM 636 O O . PHE A 1 81 ? -0.727 -9.768 3.061 1.00 93.00 81 PHE A O 1
ATOM 643 N N . ILE A 1 82 ? 0.394 -9.986 1.131 1.00 92.69 82 ILE A N 1
ATOM 644 C CA . ILE A 1 82 ? 0.027 -8.659 0.610 1.00 92.69 82 ILE A CA 1
ATOM 645 C C . ILE A 1 82 ? -1.459 -8.630 0.243 1.00 92.69 82 ILE A C 1
ATOM 647 O O . ILE A 1 82 ? -2.166 -7.677 0.571 1.00 92.69 82 ILE A O 1
ATOM 651 N N . THR A 1 83 ? -1.948 -9.681 -0.418 1.00 94.44 83 THR A N 1
ATOM 652 C CA . THR A 1 83 ? -3.363 -9.808 -0.783 1.00 94.44 83 THR A CA 1
ATOM 653 C C . THR A 1 83 ? -4.232 -9.994 0.457 1.00 94.44 83 THR A C 1
ATOM 655 O O . THR A 1 83 ? -5.225 -9.285 0.592 1.00 94.44 83 THR A O 1
ATOM 658 N N . ASP A 1 84 ? -3.813 -10.838 1.403 1.00 95.62 84 ASP A N 1
ATOM 659 C CA . ASP A 1 84 ? -4.525 -11.036 2.672 1.00 95.62 84 ASP A CA 1
ATOM 660 C C . ASP A 1 84 ? -4.689 -9.715 3.445 1.00 95.62 84 ASP A C 1
ATOM 662 O O . ASP A 1 84 ? -5.748 -9.434 4.010 1.00 95.62 84 ASP A O 1
ATOM 666 N N . TRP A 1 85 ? -3.653 -8.866 3.444 1.00 95.19 85 TRP A N 1
ATOM 667 C CA . TRP A 1 85 ? -3.702 -7.548 4.078 1.00 95.19 85 TRP A CA 1
ATOM 668 C C . TRP A 1 85 ? -4.708 -6.607 3.404 1.00 95.19 85 TRP A C 1
ATOM 670 O O . TRP A 1 85 ? -5.484 -5.929 4.082 1.00 95.19 85 TRP A O 1
ATOM 680 N N . ARG A 1 86 ? -4.738 -6.586 2.067 1.00 95.69 86 ARG A N 1
ATOM 681 C CA . ARG A 1 86 ? -5.715 -5.793 1.304 1.00 95.69 86 ARG A CA 1
ATOM 682 C C . ARG A 1 86 ? -7.142 -6.257 1.550 1.00 95.69 86 ARG A C 1
ATOM 684 O O . ARG A 1 86 ? -8.021 -5.423 1.765 1.00 95.69 86 ARG A O 1
ATOM 691 N N . ASP A 1 87 ? -7.363 -7.567 1.576 1.00 97.44 87 ASP A N 1
ATOM 692 C CA . ASP A 1 87 ? -8.672 -8.148 1.863 1.00 97.44 87 ASP A CA 1
ATOM 693 C C . ASP A 1 87 ? -9.134 -7.788 3.282 1.00 97.44 87 ASP A C 1
ATOM 695 O O . ASP A 1 87 ? -10.296 -7.425 3.478 1.00 97.44 87 ASP A O 1
ATOM 699 N N . ALA A 1 88 ? -8.223 -7.787 4.262 1.00 97.38 88 ALA A N 1
ATOM 700 C CA . ALA A 1 88 ? -8.517 -7.347 5.624 1.00 97.38 88 ALA A CA 1
ATOM 701 C C . ALA A 1 88 ? -8.921 -5.862 5.689 1.00 97.38 88 ALA A C 1
ATOM 703 O O . ALA A 1 88 ? -9.901 -5.527 6.358 1.00 97.38 88 ALA A O 1
ATOM 704 N N . ILE A 1 89 ? -8.225 -4.975 4.964 1.00 97.12 89 ILE A N 1
ATOM 705 C CA . ILE A 1 89 ? -8.605 -3.555 4.855 1.00 97.12 89 ILE A CA 1
ATOM 706 C C . ILE A 1 89 ? -9.988 -3.414 4.207 1.00 97.12 89 ILE A C 1
ATOM 708 O O . ILE A 1 89 ? -10.831 -2.668 4.709 1.00 97.12 89 ILE A O 1
ATOM 712 N N . GLY A 1 90 ? -10.241 -4.134 3.112 1.00 97.50 90 GLY A N 1
ATOM 713 C CA . GLY A 1 90 ? -11.527 -4.116 2.417 1.00 97.50 90 GLY A CA 1
ATOM 714 C C . GLY A 1 90 ? -12.682 -4.583 3.306 1.00 97.50 90 GLY A C 1
ATOM 715 O O . GLY A 1 90 ? -13.726 -3.931 3.355 1.00 97.50 90 GLY A O 1
ATOM 716 N N . ALA A 1 91 ? -12.480 -5.664 4.061 1.00 98.25 91 ALA A N 1
ATOM 717 C CA . ALA A 1 91 ? -13.450 -6.167 5.029 1.00 98.25 91 ALA A CA 1
ATOM 718 C C . ALA A 1 91 ? -13.711 -5.154 6.155 1.00 98.25 91 ALA A C 1
ATOM 720 O O . ALA A 1 91 ? -14.867 -4.846 6.443 1.00 98.25 91 ALA A O 1
ATOM 721 N N . ALA A 1 92 ? -12.659 -4.568 6.734 1.00 98.12 92 ALA A N 1
ATOM 722 C CA . ALA A 1 92 ? -12.790 -3.552 7.777 1.00 98.12 92 ALA A CA 1
ATOM 723 C C . ALA A 1 92 ? -13.550 -2.311 7.285 1.00 98.12 92 ALA A C 1
ATOM 725 O O . ALA A 1 92 ? -14.417 -1.791 7.985 1.00 98.12 92 ALA A O 1
ATOM 726 N N . LEU A 1 93 ? -13.269 -1.847 6.065 1.00 97.69 93 LEU A N 1
ATOM 727 C CA . LEU A 1 93 ? -14.009 -0.748 5.446 1.00 97.69 93 LEU A CA 1
ATOM 728 C C . LEU A 1 93 ? -15.485 -1.091 5.244 1.00 97.69 93 LEU A C 1
ATOM 730 O O . LEU A 1 93 ? -16.336 -0.248 5.516 1.00 97.69 93 LEU A O 1
ATOM 734 N N . HIS A 1 94 ? -15.790 -2.311 4.800 1.00 97.50 94 HIS A N 1
ATOM 735 C CA . HIS A 1 94 ? -17.167 -2.765 4.630 1.00 97.50 94 HIS A CA 1
ATOM 736 C C . HIS A 1 94 ? -17.936 -2.815 5.959 1.00 97.50 94 HIS A C 1
ATOM 738 O O . HIS A 1 94 ? -19.108 -2.459 5.995 1.00 97.50 94 HIS A O 1
ATOM 744 N N . GLU A 1 95 ? -17.285 -3.220 7.052 1.00 97.12 95 GLU A N 1
ATOM 745 C CA . GLU A 1 95 ? -17.891 -3.270 8.390 1.00 97.12 95 GLU A CA 1
ATOM 746 C C . GLU A 1 95 ? -18.140 -1.887 9.013 1.00 97.12 95 GLU A C 1
ATOM 748 O O . GLU A 1 95 ? -19.016 -1.748 9.867 1.00 97.12 95 GLU A O 1
ATOM 753 N N . LEU A 1 96 ? -17.356 -0.872 8.631 1.00 95.06 96 LEU A N 1
ATOM 754 C CA . LEU A 1 96 ? -17.404 0.476 9.214 1.00 95.06 96 LEU A CA 1
ATOM 755 C C . LEU A 1 96 ? -18.272 1.478 8.427 1.00 95.06 96 LEU A C 1
ATOM 757 O O . LEU A 1 96 ? -18.362 2.644 8.838 1.00 95.06 96 LEU A O 1
ATOM 761 N N . GLN A 1 97 ? -18.867 1.055 7.308 1.00 83.50 97 GLN A N 1
ATOM 762 C CA . GLN A 1 97 ? -19.806 1.828 6.480 1.00 83.50 97 GLN A CA 1
ATOM 763 C C . GLN A 1 97 ? -21.262 1.562 6.870 1.00 83.50 97 GLN A C 1
ATOM 765 O O . GLN A 1 97 ? -22.034 2.550 6.875 1.00 83.50 97 GLN A O 1
#

pLDDT: mean 90.78, std 9.27, range [53.22, 98.25]